Protein AF-A0A2R6AJI4-F1 (afdb_monomer_lite)

pLDDT: mean 88.75, std 14.9, range [31.92, 97.88]

Structure (mmCIF, N/CA/C/O backbone):
data_AF-A0A2R6AJI4-F1
#
_entry.id   AF-A0A2R6AJI4-F1
#
loop_
_atom_site.group_PDB
_atom_site.id
_atom_site.type_symbol
_atom_site.label_atom_id
_atom_site.label_alt_id
_atom_site.label_comp_id
_atom_site.label_asym_id
_atom_site.label_entity_id
_atom_site.label_seq_id
_atom_site.pdbx_PDB_ins_code
_atom_site.Cartn_x
_atom_site.Cartn_y
_atom_site.Cartn_z
_ato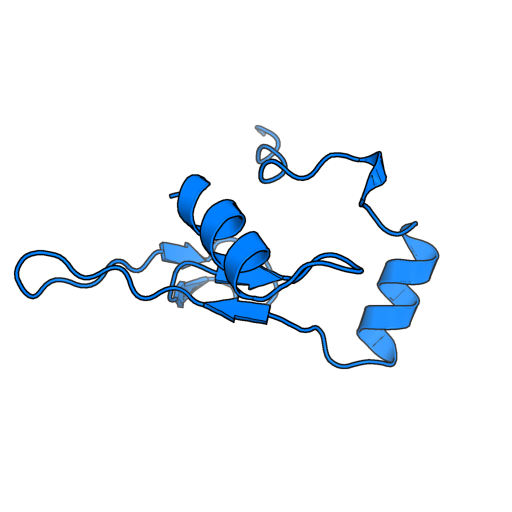m_site.occupancy
_atom_site.B_iso_or_equiv
_atom_site.auth_seq_id
_atom_site.auth_comp_id
_atom_site.auth_asym_id
_atom_site.auth_atom_id
_atom_site.pdbx_PDB_model_num
ATOM 1 N N . MET A 1 1 ? -10.068 16.395 -16.534 1.00 31.92 1 MET A N 1
ATOM 2 C CA . MET A 1 1 ? -10.600 16.434 -15.154 1.00 31.92 1 MET A CA 1
ATOM 3 C C . MET A 1 1 ? -9.457 16.095 -14.218 1.00 31.92 1 MET A C 1
ATOM 5 O O . MET A 1 1 ? -8.742 15.149 -14.517 1.00 31.92 1 MET A O 1
ATOM 9 N N . ALA A 1 2 ? -9.229 16.960 -13.227 1.00 35.50 2 ALA A N 1
ATOM 10 C CA . ALA A 1 2 ? -7.975 17.166 -12.498 1.00 35.50 2 ALA A CA 1
ATOM 11 C C . ALA A 1 2 ? -7.157 15.890 -12.239 1.00 35.50 2 ALA A C 1
ATOM 13 O O . ALA A 1 2 ? -7.647 14.936 -11.632 1.00 35.50 2 ALA A O 1
ATOM 14 N N . GLY A 1 3 ? -5.915 15.900 -12.736 1.00 37.75 3 GLY A N 1
ATOM 15 C CA . GLY A 1 3 ? -4.924 14.865 -12.481 1.00 37.75 3 GLY A CA 1
ATOM 16 C C . GLY A 1 3 ? -4.747 14.695 -10.981 1.00 37.75 3 GLY A C 1
ATOM 17 O O . GLY A 1 3 ? -4.500 15.661 -10.265 1.00 37.75 3 GLY A O 1
ATOM 18 N N . VAL A 1 4 ? -4.940 13.463 -10.520 1.00 41.44 4 VAL A N 1
ATOM 19 C CA . VAL A 1 4 ? -4.613 13.061 -9.157 1.00 41.44 4 VAL A CA 1
ATOM 20 C C . VAL A 1 4 ? -3.131 13.356 -8.969 1.00 41.44 4 VAL A C 1
ATOM 22 O O . VAL A 1 4 ? -2.308 12.824 -9.716 1.00 41.44 4 VAL A O 1
ATOM 25 N N . ASP A 1 5 ? -2.829 14.242 -8.023 1.00 47.78 5 ASP A N 1
ATOM 26 C CA . ASP A 1 5 ? -1.471 14.571 -7.613 1.00 47.78 5 ASP A CA 1
ATOM 27 C C . ASP A 1 5 ? -0.718 13.253 -7.373 1.00 47.78 5 ASP A C 1
ATOM 29 O O . ASP A 1 5 ? -1.200 12.417 -6.591 1.00 47.78 5 ASP A O 1
ATOM 33 N N . PRO A 1 6 ? 0.372 12.963 -8.108 1.00 53.16 6 PRO A N 1
ATOM 34 C CA . PRO A 1 6 ? 1.163 11.790 -7.815 1.00 53.16 6 PRO A CA 1
ATOM 35 C C . PRO A 1 6 ? 1.646 11.929 -6.374 1.00 53.16 6 PRO A C 1
ATOM 37 O O . PRO A 1 6 ? 2.536 12.729 -6.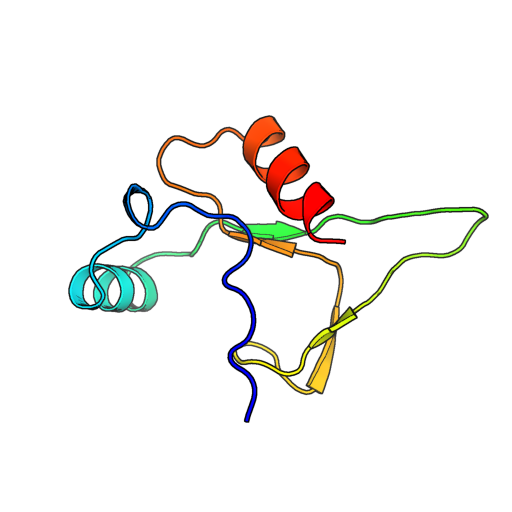100 1.00 53.16 6 PRO A O 1
ATOM 40 N N . LYS A 1 7 ? 1.044 11.132 -5.474 1.00 61.38 7 LYS A N 1
ATOM 41 C CA . LYS A 1 7 ? 1.566 10.764 -4.147 1.00 61.38 7 LYS A CA 1
ATOM 42 C C . LYS A 1 7 ? 3.069 11.009 -4.126 1.00 61.38 7 LYS A C 1
ATOM 44 O O . LYS A 1 7 ? 3.713 10.435 -5.002 1.00 61.38 7 LYS A O 1
ATOM 49 N N . ALA A 1 8 ? 3.561 11.852 -3.209 1.00 67.25 8 ALA A N 1
ATOM 50 C CA . ALA A 1 8 ? 4.845 12.583 -3.188 1.00 67.25 8 ALA A CA 1
ATOM 51 C C . ALA A 1 8 ? 6.139 11.765 -3.445 1.00 67.25 8 ALA A C 1
ATOM 53 O O . ALA A 1 8 ? 7.113 11.815 -2.695 1.00 67.25 8 ALA A O 1
ATOM 54 N N . VAL A 1 9 ? 6.168 10.989 -4.519 1.00 78.62 9 VAL A N 1
ATOM 55 C CA . VAL A 1 9 ? 7.219 10.073 -4.924 1.00 78.62 9 VAL A CA 1
ATOM 56 C C . VAL A 1 9 ? 7.937 10.741 -6.089 1.00 78.62 9 VAL A C 1
ATOM 58 O O . VAL A 1 9 ? 7.349 10.869 -7.169 1.00 78.62 9 VAL A O 1
ATOM 61 N N . PRO A 1 10 ? 9.207 11.140 -5.915 1.00 81.31 10 PRO A N 1
ATOM 62 C CA . PRO A 1 10 ? 9.983 11.746 -6.987 1.00 81.31 10 PRO A CA 1
ATOM 63 C C . PRO A 1 10 ? 9.997 10.854 -8.231 1.00 81.31 10 PRO A C 1
ATOM 65 O O . PRO A 1 10 ? 10.219 9.648 -8.119 1.00 81.31 10 PRO A O 1
ATOM 68 N N . ARG A 1 11 ? 9.839 11.439 -9.427 1.00 84.25 11 ARG A N 1
ATOM 69 C CA . ARG A 1 11 ? 9.879 10.689 -10.701 1.00 84.25 11 ARG A CA 1
ATOM 70 C C . ARG A 1 11 ? 11.145 9.849 -10.874 1.00 84.25 11 ARG A C 1
ATOM 72 O O . ARG A 1 11 ? 11.079 8.777 -11.454 1.00 84.25 11 ARG A O 1
ATOM 79 N N . ALA A 1 12 ? 12.273 10.282 -10.309 1.00 85.06 12 ALA A N 1
ATOM 80 C CA . ALA A 1 12 ? 13.526 9.521 -10.314 1.00 85.06 12 ALA A CA 1
ATOM 81 C C . ALA A 1 12 ? 13.435 8.148 -9.610 1.00 85.06 12 ALA A C 1
ATOM 83 O O . ALA A 1 12 ? 14.313 7.310 -9.783 1.00 85.06 12 ALA A O 1
ATOM 84 N N . LYS A 1 13 ? 12.398 7.913 -8.796 1.00 85.12 13 LYS A N 1
ATOM 85 C CA . LYS A 1 13 ? 12.125 6.632 -8.127 1.00 85.12 13 LYS A CA 1
ATOM 86 C C . LYS A 1 13 ? 11.125 5.754 -8.886 1.00 85.12 13 LYS A C 1
ATOM 88 O O . LYS A 1 13 ? 10.824 4.658 -8.418 1.00 85.12 13 LYS A O 1
ATOM 93 N N . TRP A 1 14 ? 10.575 6.228 -10.002 1.00 90.25 14 TRP A N 1
ATOM 94 C CA . TRP A 1 14 ? 9.595 5.477 -10.778 1.00 90.25 14 TRP A CA 1
ATOM 95 C C . TRP A 1 14 ? 10.310 4.482 -11.687 1.00 90.25 14 TRP A C 1
ATOM 97 O O . TRP A 1 14 ? 11.346 4.789 -12.274 1.00 90.25 14 TRP A O 1
ATOM 107 N N . LEU A 1 15 ? 9.743 3.283 -11.804 1.00 90.62 15 LEU A N 1
ATOM 108 C CA . LEU A 1 15 ? 10.176 2.330 -12.818 1.00 90.62 15 LEU A CA 1
ATOM 109 C C . LEU A 1 15 ? 9.682 2.808 -14.192 1.00 90.62 15 LEU A C 1
ATOM 111 O O . LEU A 1 15 ? 8.580 3.358 -14.260 1.00 90.62 15 LEU A O 1
ATOM 115 N N . PRO A 1 16 ? 10.444 2.577 -15.278 1.00 93.50 16 PRO A N 1
ATOM 116 C CA . PRO A 1 16 ? 9.926 2.737 -16.633 1.00 93.50 16 PRO A CA 1
ATOM 117 C C . PRO A 1 16 ? 8.641 1.926 -16.822 1.00 93.50 16 PRO A C 1
ATOM 119 O O . PRO A 1 16 ? 8.532 0.822 -16.283 1.00 93.50 16 PRO A O 1
ATOM 122 N N . ASP A 1 17 ? 7.697 2.443 -17.609 1.00 93.69 17 ASP A N 1
ATOM 123 C CA . ASP A 1 17 ? 6.368 1.836 -17.758 1.00 93.69 17 ASP A CA 1
ATOM 124 C C . ASP A 1 17 ? 6.443 0.370 -18.202 1.00 93.69 17 ASP A C 1
ATOM 126 O O . ASP A 1 17 ? 5.799 -0.491 -17.608 1.00 93.69 17 ASP A O 1
ATOM 130 N N . GLU A 1 18 ? 7.295 0.051 -19.178 1.00 96.81 18 GLU A N 1
ATOM 131 C CA . GLU A 1 18 ? 7.482 -1.323 -19.656 1.00 96.81 18 GLU A CA 1
ATOM 132 C C . GLU A 1 18 ? 7.966 -2.271 -18.546 1.00 96.81 18 GLU A C 1
ATOM 134 O O . GLU A 1 18 ? 7.440 -3.377 -18.384 1.00 96.81 18 GLU A O 1
ATOM 139 N N . LEU A 1 19 ? 8.921 -1.816 -17.728 1.00 95.06 19 LEU A N 1
ATOM 140 C CA . LEU A 1 19 ? 9.425 -2.586 -16.594 1.00 95.06 19 LEU A CA 1
ATOM 141 C C . LEU A 1 19 ? 8.348 -2.747 -15.518 1.00 95.06 19 LEU A C 1
ATOM 143 O O . LEU A 1 19 ? 8.192 -3.830 -14.955 1.00 95.06 19 LEU A O 1
ATOM 147 N N . TRP A 1 20 ? 7.574 -1.698 -15.246 1.00 93.81 20 TRP A N 1
ATOM 148 C CA . TRP A 1 20 ? 6.459 -1.774 -14.308 1.00 93.81 20 TRP A CA 1
ATOM 149 C C . TRP A 1 20 ? 5.395 -2.779 -14.762 1.00 93.81 20 TRP A C 1
ATOM 151 O O . TRP A 1 20 ? 4.919 -3.589 -13.964 1.00 93.81 20 TRP A O 1
ATOM 161 N N . GLU A 1 21 ? 5.053 -2.782 -16.049 1.00 96.00 21 GLU A N 1
ATOM 162 C CA . GLU A 1 21 ? 4.134 -3.758 -16.628 1.00 96.00 21 GLU A CA 1
ATOM 163 C C . GLU A 1 21 ? 4.667 -5.194 -16.518 1.00 96.00 21 GLU A C 1
ATOM 165 O O . GLU A 1 21 ? 3.901 -6.107 -16.203 1.00 96.00 21 GLU A O 1
ATOM 170 N N . ALA A 1 22 ? 5.971 -5.405 -16.716 1.00 97.00 22 ALA A N 1
ATOM 171 C CA . ALA A 1 22 ? 6.598 -6.708 -16.508 1.00 97.00 22 ALA A CA 1
ATOM 172 C C . ALA A 1 22 ? 6.529 -7.151 -15.035 1.00 97.00 22 ALA A C 1
ATOM 174 O O . ALA A 1 22 ? 6.130 -8.281 -14.757 1.00 97.00 22 ALA A O 1
ATOM 175 N N . VAL A 1 23 ? 6.827 -6.255 -14.085 1.00 95.12 23 VAL A N 1
ATOM 176 C CA . VAL A 1 23 ? 6.723 -6.533 -12.640 1.00 95.12 23 VAL A CA 1
ATOM 177 C C . VAL A 1 23 ? 5.303 -6.953 -12.266 1.00 95.12 23 VAL A C 1
ATOM 179 O O . VAL A 1 23 ? 5.134 -7.982 -11.620 1.00 95.12 23 VAL A O 1
ATOM 182 N N . LYS A 1 24 ? 4.275 -6.223 -12.719 1.00 94.38 24 LYS A N 1
ATOM 183 C CA . LYS A 1 24 ? 2.869 -6.553 -12.418 1.00 94.38 24 LYS A CA 1
ATOM 184 C C . LYS A 1 24 ? 2.443 -7.942 -12.901 1.00 94.38 24 LYS A C 1
ATOM 186 O O . LYS A 1 24 ? 1.543 -8.525 -12.305 1.00 94.38 24 LYS A O 1
ATOM 191 N N . ARG A 1 25 ? 3.030 -8.442 -13.993 1.00 96.56 25 ARG A N 1
ATOM 192 C CA . ARG A 1 25 ? 2.708 -9.767 -14.550 1.00 96.56 25 ARG A CA 1
ATOM 193 C C . ARG A 1 25 ? 3.489 -10.902 -13.897 1.00 96.56 25 ARG A C 1
ATOM 195 O O . ARG A 1 25 ? 3.014 -12.032 -13.925 1.00 96.56 25 ARG A O 1
ATOM 202 N N . SER A 1 26 ? 4.660 -10.607 -13.340 1.00 96.94 26 SER A N 1
ATOM 203 C CA . SER A 1 26 ? 5.633 -11.637 -12.966 1.00 96.94 26 SER A CA 1
ATOM 204 C C . SER A 1 26 ? 5.923 -11.717 -11.470 1.00 96.94 26 SER A C 1
ATOM 206 O O . SER A 1 26 ? 6.429 -12.741 -11.021 1.00 96.94 26 SER A O 1
ATOM 208 N N . LEU A 1 27 ? 5.647 -10.663 -10.693 1.00 96.06 27 LEU A N 1
ATOM 209 C CA . LEU A 1 27 ? 6.052 -10.566 -9.290 1.00 96.06 27 LEU A CA 1
ATOM 210 C C . LEU A 1 27 ? 4.917 -10.066 -8.384 1.00 96.06 27 LEU A C 1
ATOM 212 O O . LEU A 1 27 ? 4.117 -9.219 -8.793 1.00 96.06 27 LEU A O 1
ATOM 216 N N . PRO A 1 28 ? 4.872 -10.520 -7.118 1.00 94.69 28 PRO A N 1
ATOM 217 C CA . PRO A 1 28 ? 4.029 -9.886 -6.118 1.00 94.69 28 PRO A CA 1
ATOM 218 C C . PRO A 1 28 ? 4.491 -8.445 -5.876 1.00 94.69 28 PRO A C 1
ATOM 220 O O . PRO A 1 28 ? 5.685 -8.149 -5.792 1.00 94.69 28 PRO A O 1
ATOM 223 N N . ILE A 1 29 ? 3.528 -7.538 -5.730 1.00 94.38 29 ILE A N 1
ATOM 224 C CA . ILE A 1 29 ? 3.801 -6.132 -5.433 1.00 94.38 29 ILE A CA 1
ATOM 225 C C . ILE A 1 29 ? 3.828 -5.973 -3.916 1.00 94.38 29 ILE A C 1
ATOM 227 O O . ILE A 1 29 ? 2.802 -6.136 -3.260 1.00 94.38 29 ILE A O 1
ATOM 231 N N . ALA A 1 30 ? 4.988 -5.620 -3.362 1.00 94.69 30 ALA A N 1
ATOM 232 C CA . ALA A 1 30 ? 5.111 -5.323 -1.942 1.00 94.69 30 ALA A CA 1
ATOM 233 C C . ALA A 1 30 ? 4.326 -4.049 -1.587 1.00 94.69 30 ALA A C 1
ATOM 235 O O . ALA A 1 30 ? 4.558 -2.970 -2.149 1.00 94.69 30 ALA A O 1
ATOM 236 N N . THR A 1 31 ? 3.410 -4.170 -0.629 1.00 95.19 31 THR A N 1
ATOM 237 C CA . THR A 1 31 ? 2.551 -3.083 -0.147 1.00 95.19 31 THR A CA 1
ATOM 238 C C . THR A 1 31 ? 2.469 -3.073 1.368 1.00 95.19 31 THR A C 1
ATOM 240 O O . THR A 1 31 ? 2.678 -4.098 2.014 1.00 95.19 31 THR A O 1
ATOM 243 N N . LEU A 1 32 ? 2.124 -1.918 1.924 1.00 95.88 32 LEU A N 1
ATOM 244 C CA . LEU A 1 32 ? 1.707 -1.771 3.311 1.00 95.88 32 LEU A CA 1
ATOM 245 C C . LEU A 1 32 ? 0.387 -1.006 3.364 1.00 95.88 32 LEU A C 1
ATOM 247 O O . LEU A 1 32 ? 0.173 -0.082 2.574 1.00 95.88 32 LEU A O 1
ATOM 251 N N . ASP A 1 33 ? -0.428 -1.364 4.346 1.00 95.62 33 ASP A N 1
ATOM 252 C CA . ASP A 1 33 ? -1.601 -0.606 4.762 1.00 95.62 33 ASP A CA 1
ATOM 253 C C . ASP A 1 33 ? -1.351 -0.055 6.172 1.00 95.62 33 ASP A C 1
ATOM 255 O O . ASP A 1 33 ? -0.675 -0.681 6.992 1.00 95.62 33 ASP A O 1
ATOM 259 N N . ILE A 1 34 ? -1.875 1.138 6.439 1.00 96.12 34 ILE A N 1
ATOM 260 C CA . ILE A 1 34 ? -1.746 1.847 7.710 1.00 96.12 34 ILE A CA 1
ATOM 261 C C . ILE A 1 34 ? -3.126 1.956 8.341 1.00 96.12 34 ILE A C 1
ATOM 263 O O . ILE A 1 34 ? -4.057 2.516 7.761 1.00 96.12 34 ILE A O 1
ATOM 267 N N . VAL A 1 35 ? -3.233 1.464 9.570 1.00 97.19 35 VAL A N 1
ATOM 268 C CA . VAL A 1 35 ? -4.424 1.635 10.397 1.00 97.19 35 VAL A CA 1
ATOM 269 C C .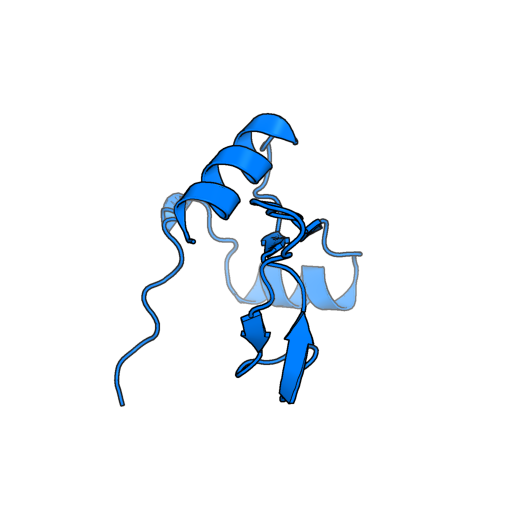 VAL A 1 35 ? -4.230 2.884 11.249 1.00 97.19 35 VAL A C 1
ATOM 271 O O . VAL A 1 35 ? -3.455 2.881 12.203 1.00 97.19 35 VAL A O 1
ATOM 274 N N . PHE A 1 36 ? -4.926 3.963 10.898 1.00 96.44 36 PHE A N 1
ATOM 275 C CA . PHE A 1 36 ? -5.003 5.147 11.751 1.00 96.44 36 PHE A CA 1
ATOM 276 C C . PHE A 1 36 ? -6.179 5.006 12.702 1.00 96.44 36 PHE A C 1
ATOM 278 O O . PHE A 1 36 ? -7.327 4.914 12.259 1.00 96.44 36 PHE A O 1
ATOM 285 N N . GLU A 1 37 ? -5.892 5.034 13.998 1.00 97.50 37 GLU A N 1
ATOM 286 C CA . GLU A 1 37 ? -6.901 4.984 15.046 1.00 97.50 37 GLU A CA 1
ATOM 287 C C . GLU A 1 37 ? -6.860 6.255 15.895 1.00 97.50 37 GLU A C 1
ATOM 289 O O . GLU A 1 37 ? -5.797 6.714 16.317 1.00 97.50 37 GLU A O 1
ATOM 294 N N . ARG A 1 38 ? -8.033 6.835 16.155 1.00 97.06 38 ARG A N 1
ATOM 295 C CA . ARG A 1 38 ? -8.185 7.949 17.092 1.00 97.06 38 ARG A CA 1
ATOM 296 C C . ARG A 1 38 ? -9.539 7.871 17.776 1.00 97.06 38 ARG A C 1
ATOM 298 O O . ARG A 1 38 ? -10.572 7.857 17.111 1.00 97.06 38 ARG A O 1
ATOM 305 N N . SER A 1 39 ? -9.532 7.870 19.109 1.00 97.56 39 SER A N 1
ATOM 306 C CA . SER A 1 39 ? -10.754 7.886 19.928 1.00 97.56 39 SER A CA 1
ATOM 307 C C . SER A 1 39 ? -11.735 6.757 19.567 1.00 97.56 39 SER A C 1
ATOM 309 O O . SER A 1 39 ? -12.930 7.003 19.413 1.00 97.56 39 SER A O 1
ATOM 311 N N . GLY A 1 40 ? -11.221 5.535 19.371 1.00 97.12 40 GLY A N 1
ATOM 312 C CA . GLY A 1 40 ? -12.022 4.356 19.014 1.00 97.12 40 GLY A CA 1
ATOM 313 C C . GLY A 1 40 ? -12.594 4.370 17.591 1.00 97.12 40 GLY A C 1
ATOM 314 O O . GLY A 1 40 ? -13.481 3.580 17.281 1.00 97.12 40 GLY A O 1
ATOM 315 N N . LYS A 1 41 ? -12.129 5.279 16.725 1.00 97.62 41 LYS A N 1
ATOM 316 C CA . LYS A 1 41 ? -12.502 5.343 15.307 1.00 97.62 41 LYS A CA 1
ATOM 317 C C . LYS A 1 41 ? -11.304 5.012 14.432 1.00 97.62 41 LYS A C 1
ATOM 319 O O . LYS A 1 41 ? -10.189 5.435 14.734 1.00 97.62 41 LYS A O 1
ATOM 324 N N . THR A 1 42 ? -11.566 4.347 13.311 1.00 97.88 42 THR A N 1
ATOM 325 C CA . THR A 1 42 ? -10.550 3.963 12.328 1.00 97.88 42 THR A CA 1
ATOM 326 C C . THR A 1 42 ? -10.757 4.699 11.009 1.00 97.88 42 THR A C 1
ATOM 328 O O . THR A 1 42 ? -11.885 4.806 10.523 1.00 97.88 42 THR A O 1
ATOM 331 N N . LEU A 1 43 ? -9.673 5.202 10.415 1.00 96.44 43 LEU A N 1
ATOM 332 C CA . LEU A 1 43 ? -9.723 5.850 9.106 1.00 96.44 43 LEU A CA 1
ATOM 333 C C . LEU A 1 43 ? -9.843 4.814 7.984 1.00 96.44 43 LEU A C 1
ATOM 335 O O . LEU A 1 43 ? -8.991 3.938 7.835 1.00 96.44 43 LEU A O 1
ATOM 339 N N . LEU A 1 44 ? -10.863 4.981 7.145 1.00 96.44 44 LEU A N 1
ATOM 340 C CA . LEU A 1 44 ? -11.027 4.263 5.886 1.00 96.44 44 LEU A CA 1
ATOM 341 C C . LEU A 1 44 ? -11.170 5.267 4.743 1.00 96.44 44 LEU A C 1
ATOM 343 O O . LEU A 1 44 ? -11.841 6.289 4.877 1.00 96.44 44 LEU A O 1
ATOM 347 N N . GLY A 1 45 ? -10.561 4.956 3.602 1.00 93.31 45 GLY A N 1
ATOM 348 C CA . GLY A 1 45 ? -10.717 5.705 2.361 1.00 93.31 45 GLY A CA 1
ATOM 349 C C . GLY A 1 45 ? -11.569 4.934 1.356 1.00 93.31 45 GLY A C 1
ATOM 350 O O . GLY A 1 45 ? -11.363 3.736 1.149 1.00 93.31 45 GLY A O 1
ATOM 351 N N . TYR A 1 46 ? -12.502 5.617 0.690 1.00 94.38 46 TYR A N 1
ATOM 352 C CA . TYR A 1 46 ? -13.255 5.020 -0.412 1.00 94.38 46 TYR A CA 1
ATOM 353 C C . TYR A 1 46 ? -12.419 5.019 -1.698 1.00 94.38 46 TYR A C 1
ATOM 355 O O . TYR A 1 46 ? -12.098 6.070 -2.264 1.00 94.38 46 TYR A O 1
ATOM 363 N N . ARG A 1 47 ? -12.037 3.831 -2.174 1.00 93.06 47 ARG A N 1
ATOM 364 C CA . ARG A 1 47 ? -11.126 3.671 -3.315 1.00 93.06 47 ARG A CA 1
ATOM 365 C C . ARG A 1 47 ? -11.835 3.933 -4.638 1.00 93.06 47 ARG A C 1
ATOM 367 O O . ARG A 1 47 ? -12.691 3.165 -5.070 1.00 93.06 47 ARG A O 1
ATOM 374 N N . ARG A 1 48 ? -11.398 4.976 -5.348 1.00 91.62 48 ARG A N 1
ATOM 375 C CA . ARG A 1 48 ? -11.923 5.344 -6.677 1.00 91.62 48 ARG A CA 1
ATOM 376 C C . ARG A 1 48 ? -11.105 4.812 -7.850 1.00 91.62 48 ARG A C 1
ATOM 378 O O . ARG A 1 48 ? -11.488 5.069 -8.983 1.00 91.62 48 ARG A O 1
ATOM 385 N N . ILE A 1 49 ? -10.006 4.098 -7.611 1.00 89.19 49 ILE A N 1
ATOM 386 C CA . ILE A 1 49 ? -9.067 3.637 -8.647 1.00 89.19 49 ILE A CA 1
ATOM 387 C C . ILE A 1 49 ? -8.922 2.116 -8.634 1.00 89.19 49 ILE A C 1
ATOM 389 O O . ILE A 1 49 ? -9.211 1.469 -7.632 1.00 89.19 49 ILE A O 1
ATOM 393 N N . SER A 1 50 ? -8.458 1.558 -9.752 1.00 87.44 50 SER A N 1
ATOM 394 C CA . SER A 1 50 ? -8.077 0.146 -9.843 1.00 87.44 50 SER A CA 1
ATOM 395 C C . SER A 1 50 ? -6.648 -0.062 -9.301 1.00 87.44 50 SER A C 1
ATOM 397 O O . SER A 1 50 ? -5.839 0.865 -9.382 1.00 87.44 50 SER A O 1
ATOM 399 N N . PRO A 1 51 ? -6.295 -1.260 -8.798 1.00 87.94 51 PRO A N 1
ATOM 400 C CA . PRO A 1 51 ? -7.177 -2.393 -8.512 1.00 87.94 51 PRO A CA 1
ATOM 401 C C . PRO A 1 51 ? -8.063 -2.129 -7.284 1.00 87.94 51 PRO A C 1
ATOM 403 O O . PRO A 1 51 ? -7.786 -1.216 -6.501 1.00 87.94 51 PRO A O 1
ATOM 406 N N . TYR A 1 52 ? -9.100 -2.960 -7.118 1.00 88.62 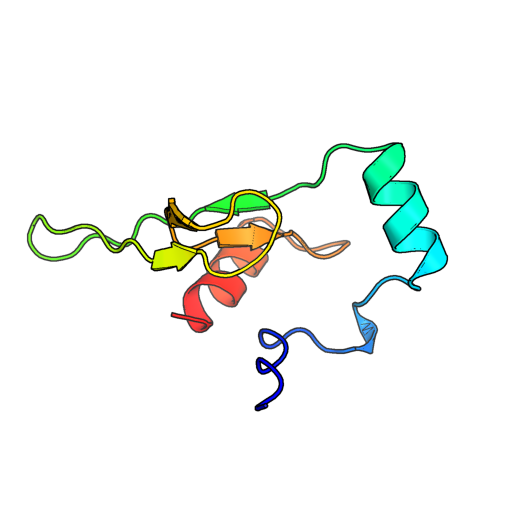52 TYR A N 1
ATOM 407 C CA . TYR A 1 52 ? -9.979 -2.938 -5.942 1.00 88.62 52 TYR A CA 1
ATOM 408 C C . TYR A 1 52 ? -10.720 -1.592 -5.791 1.00 88.62 52 TYR A C 1
ATOM 410 O O . TYR A 1 52 ? -10.534 -0.841 -4.834 1.00 88.62 52 TYR A O 1
ATOM 418 N N . ARG A 1 53 ? -11.508 -1.258 -6.821 1.00 94.38 53 ARG A N 1
ATOM 419 C CA . ARG A 1 53 ? -12.295 -0.021 -6.931 1.00 94.38 53 ARG A CA 1
ATOM 420 C C . ARG A 1 53 ? -13.668 -0.192 -6.269 1.00 94.38 53 ARG A C 1
ATOM 422 O O . ARG A 1 53 ? -14.215 -1.287 -6.293 1.00 94.38 53 ARG A O 1
ATOM 429 N N . ASN A 1 54 ? -14.246 0.909 -5.788 1.00 95.94 54 ASN A N 1
ATOM 430 C CA . ASN A 1 54 ? -15.596 1.014 -5.220 1.00 95.94 54 ASN A CA 1
ATOM 431 C C . ASN A 1 54 ? -15.777 0.315 -3.862 1.00 95.94 54 ASN A C 1
ATOM 433 O O . ASN A 1 54 ? -16.858 -0.173 -3.544 1.00 95.94 54 ASN A O 1
ATOM 437 N N . VAL A 1 55 ? -14.722 0.302 -3.048 1.00 96.44 55 VAL A N 1
ATOM 438 C CA . VAL A 1 55 ? -14.691 -0.317 -1.715 1.00 96.44 55 VAL A CA 1
ATOM 439 C C . VAL A 1 55 ? -14.056 0.625 -0.695 1.00 96.44 55 VAL A C 1
ATOM 441 O O . VAL A 1 55 ? -13.226 1.469 -1.049 1.00 96.44 55 VAL A O 1
ATOM 444 N N . TRP A 1 56 ? -14.428 0.469 0.574 1.00 96.50 56 TRP A N 1
ATOM 445 C CA . TRP A 1 56 ? -13.718 1.081 1.694 1.00 96.50 56 TRP A CA 1
ATOM 446 C C . TRP A 1 56 ? -12.480 0.250 2.020 1.00 96.50 56 TRP A C 1
ATOM 448 O O . TRP A 1 56 ? -12.563 -0.972 2.124 1.00 96.50 56 TRP A O 1
ATOM 458 N N . ALA A 1 57 ? -11.334 0.905 2.158 1.00 94.81 57 ALA A N 1
ATOM 459 C CA . ALA A 1 57 ? -10.071 0.249 2.470 1.00 94.81 57 ALA A CA 1
ATOM 460 C C . ALA A 1 57 ? -9.218 1.123 3.385 1.00 94.81 57 ALA A C 1
ATOM 462 O O . ALA A 1 57 ? -9.433 2.337 3.478 1.00 94.81 57 ALA A O 1
ATOM 463 N N . PHE A 1 58 ? -8.223 0.512 4.020 1.00 96.25 58 PHE A N 1
ATOM 464 C CA . PHE A 1 58 ? -7.228 1.264 4.763 1.00 96.25 58 PHE A CA 1
ATOM 465 C C . PHE A 1 58 ? -6.392 2.151 3.826 1.00 96.25 58 PHE A C 1
ATOM 467 O O . PHE A 1 58 ? -6.183 1.819 2.650 1.00 96.25 58 PHE A O 1
ATOM 474 N N . PRO A 1 59 ? -5.924 3.307 4.323 1.00 93.81 59 PRO A N 1
ATOM 475 C CA . PRO A 1 59 ? -4.815 4.031 3.720 1.00 93.81 59 PRO A CA 1
ATOM 476 C C . PRO A 1 59 ? -3.629 3.100 3.471 1.00 93.81 59 PRO A C 1
ATOM 478 O O . PRO A 1 59 ? -3.268 2.310 4.337 1.00 93.81 59 PRO A O 1
ATOM 481 N N . GLY A 1 60 ? -3.014 3.186 2.296 1.00 93.56 60 GLY A N 1
ATOM 482 C CA . GLY A 1 60 ? -1.985 2.228 1.913 1.00 93.56 60 GLY A CA 1
ATOM 483 C C . GLY A 1 60 ? -1.194 2.631 0.681 1.00 93.56 60 GLY A C 1
ATOM 484 O O . GLY A 1 60 ? -1.550 3.551 -0.075 1.00 93.56 60 GLY A O 1
ATOM 485 N N . GLY A 1 61 ? -0.086 1.929 0.476 1.00 92.81 61 GLY A N 1
ATOM 486 C CA . GLY A 1 61 ? 0.864 2.229 -0.581 1.00 92.81 61 GLY A CA 1
ATOM 487 C C . GLY A 1 61 ? 1.827 1.088 -0.874 1.00 92.81 61 GLY A C 1
ATOM 488 O O . GLY A 1 61 ? 1.918 0.099 -0.153 1.00 92.81 61 GLY A O 1
ATOM 489 N N . ARG A 1 62 ? 2.549 1.235 -1.983 1.00 93.56 62 ARG A N 1
ATOM 490 C CA . ARG A 1 62 ? 3.609 0.308 -2.391 1.00 93.56 62 ARG A CA 1
ATOM 491 C C . ARG A 1 62 ? 4.930 0.739 -1.773 1.00 93.56 62 ARG A C 1
ATOM 493 O O . ARG A 1 62 ? 5.140 1.936 -1.551 1.00 93.56 62 ARG A O 1
ATOM 500 N N . PHE A 1 63 ? 5.816 -0.223 -1.577 1.00 94.06 63 PHE A N 1
ATOM 501 C CA . PHE A 1 63 ? 7.220 0.054 -1.303 1.00 94.06 63 PHE A CA 1
ATOM 502 C C . PHE A 1 63 ? 7.914 0.574 -2.563 1.00 94.06 63 PHE A C 1
ATOM 504 O O . PHE A 1 63 ? 7.608 0.144 -3.678 1.00 94.06 63 PHE A O 1
ATOM 511 N N . LEU A 1 64 ? 8.866 1.483 -2.380 1.00 92.62 64 LEU A N 1
ATOM 512 C CA . LEU A 1 64 ? 9.829 1.853 -3.413 1.00 92.62 64 LEU A CA 1
ATOM 513 C C . LEU A 1 64 ? 11.068 0.952 -3.326 1.00 92.62 64 LEU A C 1
ATOM 515 O O . LEU A 1 64 ? 11.382 0.396 -2.274 1.00 92.62 64 LEU A O 1
ATOM 519 N N . PHE A 1 65 ? 11.805 0.818 -4.430 1.00 89.44 65 PHE A N 1
ATOM 520 C CA . PHE A 1 65 ? 13.043 0.038 -4.429 1.00 89.44 65 PHE A C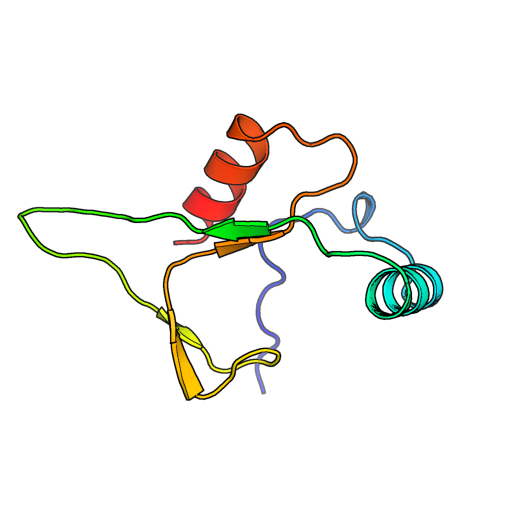A 1
ATOM 521 C C . PHE A 1 65 ? 14.057 0.610 -3.422 1.00 89.44 65 PHE A C 1
ATOM 523 O O . PHE A 1 65 ? 14.360 1.808 -3.441 1.00 89.44 65 PHE A O 1
ATOM 530 N N . GLY A 1 66 ? 14.573 -0.259 -2.546 1.00 91.38 66 GLY A N 1
ATOM 531 C CA . GLY A 1 66 ? 15.515 0.096 -1.478 1.00 91.38 66 GLY A CA 1
ATOM 532 C C . GLY A 1 66 ? 14.889 0.805 -0.270 1.00 91.38 66 GLY A C 1
ATOM 533 O O . GLY A 1 66 ? 15.619 1.293 0.588 1.00 91.38 66 GLY A O 1
ATOM 534 N N . GLU A 1 67 ? 13.561 0.900 -0.197 1.00 93.69 67 GLU A N 1
ATOM 535 C CA . GLU A 1 67 ? 12.856 1.529 0.920 1.00 93.69 67 GLU A CA 1
ATOM 536 C C . GLU A 1 67 ?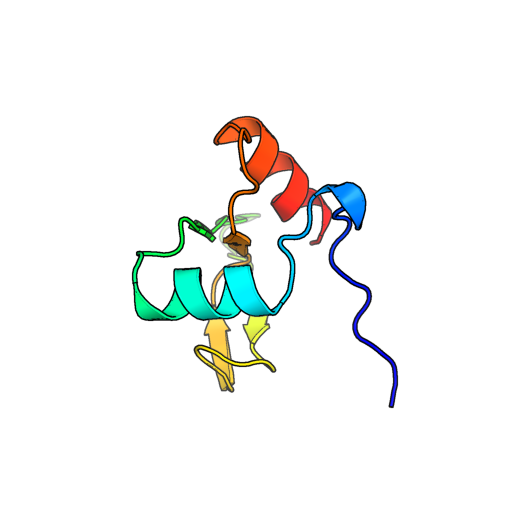 12.646 0.541 2.079 1.00 93.69 67 GLU A C 1
ATOM 538 O O . GLU A 1 67 ? 12.150 -0.568 1.885 1.00 93.69 67 GLU A O 1
ATOM 543 N N . SER A 1 68 ? 12.991 0.947 3.303 1.00 96.06 68 SER A N 1
ATOM 544 C CA . SER A 1 68 ? 12.648 0.189 4.515 1.00 96.06 68 SER A CA 1
ATOM 545 C C . SER A 1 68 ? 11.170 0.349 4.888 1.00 96.06 68 SER A C 1
ATOM 547 O O . SER A 1 68 ? 10.535 1.346 4.543 1.00 96.06 68 SER A O 1
ATOM 549 N N . LEU A 1 69 ? 10.634 -0.581 5.688 1.00 96.38 69 LEU A N 1
ATOM 550 C CA . LEU A 1 69 ? 9.265 -0.503 6.218 1.00 96.38 69 LEU A CA 1
ATOM 551 C C . LEU A 1 69 ? 8.970 0.840 6.899 1.00 96.38 69 LEU A C 1
ATOM 553 O O . LEU A 1 69 ? 7.948 1.457 6.616 1.00 96.38 69 LEU A O 1
ATOM 557 N N . THR A 1 70 ? 9.879 1.335 7.741 1.00 96.38 70 THR A N 1
ATOM 558 C CA . THR A 1 70 ? 9.696 2.609 8.452 1.00 96.38 70 THR A CA 1
ATOM 559 C C . THR A 1 70 ? 9.674 3.809 7.503 1.00 96.38 70 THR A C 1
ATOM 561 O O . THR A 1 70 ? 8.893 4.738 7.708 1.00 96.38 70 THR A O 1
ATOM 564 N N . GLN A 1 71 ? 10.514 3.810 6.463 1.00 94.94 71 GLN A N 1
ATOM 565 C CA . GLN A 1 71 ? 10.512 4.873 5.451 1.00 94.94 71 GLN A CA 1
ATOM 566 C C . GLN A 1 71 ? 9.209 4.860 4.647 1.00 94.94 71 GLN A C 1
ATOM 568 O O . GLN A 1 71 ? 8.565 5.902 4.521 1.00 94.94 71 GLN A O 1
ATOM 573 N N . ALA A 1 72 ? 8.784 3.676 4.196 1.00 94.75 72 ALA A N 1
ATOM 574 C CA . ALA A 1 72 ? 7.542 3.497 3.457 1.00 94.75 72 ALA A CA 1
ATOM 575 C C . ALA A 1 72 ? 6.326 3.921 4.292 1.00 94.75 72 ALA A C 1
ATOM 577 O O . ALA A 1 72 ? 5.487 4.680 3.810 1.00 94.75 72 ALA A O 1
ATOM 578 N N . ALA A 1 73 ? 6.258 3.503 5.560 1.00 95.12 73 ALA A N 1
ATOM 579 C CA . ALA A 1 73 ? 5.170 3.859 6.466 1.00 95.12 73 ALA A CA 1
ATOM 580 C C . ALA A 1 73 ? 5.082 5.375 6.687 1.00 95.12 73 ALA A C 1
ATOM 582 O O . ALA A 1 73 ? 4.000 5.940 6.577 1.00 95.12 73 ALA A O 1
ATOM 583 N N . ARG A 1 74 ? 6.210 6.060 6.928 1.00 94.19 74 ARG A N 1
ATOM 584 C CA . ARG A 1 74 ? 6.234 7.526 7.097 1.00 94.19 74 ARG A CA 1
ATOM 585 C C . ARG A 1 74 ? 5.778 8.260 5.839 1.00 94.19 74 ARG A C 1
ATOM 587 O O . ARG A 1 74 ? 4.973 9.181 5.936 1.00 94.19 74 ARG A O 1
ATOM 594 N N . ARG A 1 75 ? 6.269 7.841 4.669 1.00 94.00 75 ARG A N 1
ATOM 595 C CA . ARG A 1 75 ? 5.889 8.438 3.384 1.00 94.00 75 ARG A CA 1
ATOM 596 C C . ARG A 1 75 ? 4.402 8.251 3.113 1.00 94.00 75 ARG A C 1
ATOM 598 O O . ARG A 1 75 ? 3.708 9.233 2.890 1.00 94.00 75 ARG A O 1
ATOM 605 N N . VAL A 1 76 ? 3.911 7.015 3.174 1.00 93.06 76 VAL A N 1
ATOM 606 C CA . VAL A 1 76 ? 2.492 6.721 2.934 1.00 93.06 76 VAL A CA 1
ATOM 607 C C . VAL A 1 76 ? 1.616 7.434 3.961 1.00 93.06 76 VAL A C 1
ATOM 609 O O . VAL A 1 76 ? 0.576 7.957 3.583 1.00 93.06 76 VAL A O 1
ATOM 612 N N . ALA A 1 77 ? 2.037 7.521 5.226 1.00 92.69 77 ALA A N 1
ATOM 613 C CA . ALA A 1 77 ? 1.274 8.228 6.247 1.00 92.69 77 ALA A CA 1
ATOM 614 C C . ALA A 1 77 ? 1.155 9.731 5.981 1.00 92.69 77 ALA A C 1
ATOM 616 O O . ALA A 1 77 ? 0.107 10.292 6.252 1.00 92.69 77 ALA A O 1
ATOM 617 N N . SER A 1 78 ? 2.186 10.372 5.420 1.00 91.31 78 SER A N 1
ATOM 618 C CA . SER A 1 78 ? 2.154 11.810 5.101 1.00 91.31 78 SER A CA 1
ATOM 619 C C . SER A 1 78 ? 1.201 12.201 3.962 1.00 91.31 78 SER A C 1
ATOM 621 O O . SER A 1 78 ? 1.024 13.385 3.696 1.00 91.31 78 SER A O 1
ATOM 623 N N . GLU A 1 79 ? 0.600 11.224 3.279 1.00 87.69 79 GLU A N 1
ATOM 624 C CA . GLU A 1 79 ? -0.379 11.446 2.208 1.00 87.69 79 GLU A CA 1
ATOM 625 C C . GLU A 1 79 ? -1.831 11.550 2.723 1.00 87.69 79 GLU A C 1
ATOM 627 O O . GLU A 1 79 ? -2.737 11.768 1.914 1.00 87.69 79 GLU A O 1
ATOM 632 N N . TYR A 1 80 ? -2.061 11.358 4.030 1.00 84.38 80 TYR A N 1
ATOM 633 C CA . TYR A 1 80 ? -3.377 11.325 4.686 1.00 84.38 80 TYR A CA 1
ATOM 634 C C . TYR A 1 80 ? -3.401 12.230 5.920 1.00 84.38 80 TYR A C 1
ATOM 636 O O . TYR A 1 80 ? -4.486 12.792 6.190 1.00 84.38 80 TYR A O 1
#

InterPro domains:
  IPR015797 NUDIX hydrolase-like domain superfamily [SSF55811] (16-79)

Organism: NCBI:txid1978157

Sequence (80 aa):
MAGVDPKAVPRAKWLPDELWEAVKRSLPIATLDIVFERSGKTLLGYRRISPYRNVWAFPGGRFLFGESLTQAARRVASEY

Secondary structure (DSSP, 8-state):
--PPP--S--GGGSPPHHHHHHHHHHS---EEE---EETTEE--EE--SSSS-SSEE--EEEPPTT--HHHHHHHHHTT-

Radius of gyration: 14.06 Å; chains: 1; bounding box: 31×29×40 Å

Foldseek 3Di:
DDDDDPQPDPPVQDDDPVVVVVCVVPHDFAKDFDWDDDPNDTDWDQACDPDPHRDTDGQMDTDTVPDDPVRRCVSSVVVD